Protein AF-A0A354SGM3-F1 (afdb_monomer)

Sequence (118 aa):
MIHPDYEILDEEDDENLLNFKRIVPVYSETEGLHQKYIRKVMHAALENYSRYIASPIPAEICRKRNLINIREALVNVHFPEGDAPVETFIDARSEAHRRLIYDEFFFFQLGMAVKKSG

Structure (mmCIF, N/CA/C/O backbone):
data_AF-A0A354SGM3-F1
#
_entry.id   AF-A0A354SGM3-F1
#
loop_
_atom_site.group_PDB
_atom_site.id
_atom_site.type_symbol
_atom_site.label_atom_id
_atom_site.label_alt_id
_atom_site.label_comp_id
_atom_site.label_asym_id
_atom_site.label_entity_id
_atom_site.label_seq_id
_atom_site.pdbx_PDB_ins_code
_atom_site.Cartn_x
_atom_site.Cartn_y
_atom_site.Cartn_z
_atom_site.occupancy
_atom_site.B_iso_or_equiv
_atom_site.auth_seq_id
_atom_site.auth_comp_id
_atom_site.auth_asym_id
_atom_site.auth_atom_id
_atom_site.pdbx_PDB_model_num
ATOM 1 N N . MET A 1 1 ? 31.893 2.545 -9.145 1.00 43.94 1 MET A N 1
ATOM 2 C CA . MET A 1 1 ? 31.290 3.098 -10.373 1.00 43.94 1 MET A CA 1
ATOM 3 C C . MET A 1 1 ? 30.151 2.157 -10.720 1.00 43.94 1 MET A C 1
ATOM 5 O O . MET A 1 1 ? 30.418 1.014 -11.063 1.00 43.94 1 MET A O 1
ATOM 9 N N . ILE A 1 2 ? 28.925 2.562 -10.387 1.00 50.28 2 ILE A N 1
ATOM 10 C CA . ILE A 1 2 ? 27.738 1.698 -10.381 1.00 50.28 2 ILE A CA 1
ATOM 11 C C . ILE A 1 2 ? 27.319 1.498 -11.838 1.00 50.28 2 ILE A C 1
ATOM 13 O O . ILE A 1 2 ? 27.136 2.475 -12.561 1.00 50.28 2 ILE A O 1
ATOM 17 N N . HIS A 1 3 ? 27.264 0.243 -12.276 1.00 64.38 3 HIS A N 1
ATOM 18 C CA . HIS A 1 3 ? 26.785 -0.116 -13.605 1.00 64.38 3 HIS A CA 1
ATOM 19 C C . HIS A 1 3 ? 25.307 0.300 -13.720 1.00 64.38 3 HIS A C 1
ATOM 21 O O . HIS A 1 3 ? 24.544 -0.015 -12.808 1.00 64.38 3 HIS A O 1
ATOM 27 N N . PRO A 1 4 ? 24.887 1.014 -14.779 1.00 78.81 4 PRO A N 1
ATOM 28 C CA . PRO A 1 4 ? 23.484 1.366 -14.960 1.00 78.81 4 PRO A CA 1
ATOM 29 C C . PRO A 1 4 ? 22.645 0.104 -15.174 1.00 78.81 4 PRO A C 1
ATOM 31 O O . PRO A 1 4 ? 23.050 -0.800 -15.909 1.00 78.81 4 PRO A O 1
ATOM 34 N N . ASP A 1 5 ? 21.470 0.046 -14.560 1.00 72.75 5 ASP A N 1
ATOM 35 C CA . ASP A 1 5 ? 20.485 -0.969 -14.913 1.00 72.75 5 ASP A CA 1
ATOM 36 C C . ASP A 1 5 ? 19.907 -0.640 -16.291 1.00 72.75 5 ASP A C 1
ATOM 38 O O . ASP A 1 5 ? 19.549 0.505 -16.572 1.00 72.75 5 ASP A O 1
ATOM 42 N N . TYR A 1 6 ? 19.823 -1.649 -17.155 1.00 75.44 6 TYR A N 1
ATOM 43 C CA . TYR A 1 6 ? 19.191 -1.536 -18.465 1.00 75.44 6 TYR A CA 1
ATOM 44 C C . TYR A 1 6 ? 18.095 -2.592 -18.622 1.00 75.44 6 TYR A C 1
ATOM 46 O O . TYR A 1 6 ? 18.057 -3.622 -17.932 1.00 75.44 6 TYR A O 1
ATOM 54 N N . GLU A 1 7 ? 17.173 -2.314 -19.530 1.00 70.19 7 GLU A N 1
ATOM 55 C CA . GLU A 1 7 ? 16.091 -3.207 -19.914 1.00 70.19 7 GLU A CA 1
ATOM 56 C C . GLU A 1 7 ? 15.992 -3.194 -21.435 1.00 70.19 7 GLU A C 1
ATOM 58 O O . GLU A 1 7 ? 16.054 -2.132 -22.056 1.00 70.19 7 GLU A O 1
ATOM 63 N N . ILE A 1 8 ? 15.953 -4.388 -22.021 1.00 75.75 8 ILE A N 1
ATOM 64 C CA . ILE A 1 8 ? 15.731 -4.571 -23.452 1.00 75.75 8 ILE A CA 1
ATOM 65 C C . ILE A 1 8 ? 14.216 -4.585 -23.619 1.00 75.75 8 ILE A C 1
ATOM 67 O O . ILE A 1 8 ? 13.539 -5.305 -22.891 1.00 75.75 8 ILE A O 1
ATOM 71 N N . LEU A 1 9 ? 13.705 -3.729 -24.498 1.00 70.31 9 LEU A N 1
ATOM 72 C CA . LEU A 1 9 ? 12.280 -3.638 -24.787 1.00 70.31 9 LEU A CA 1
ATOM 73 C C . LEU A 1 9 ? 11.997 -4.527 -25.999 1.00 70.31 9 LEU A C 1
ATOM 75 O O . LEU A 1 9 ? 12.392 -4.172 -27.111 1.00 70.31 9 LEU A O 1
ATOM 79 N N . ASP A 1 10 ? 11.345 -5.662 -25.772 1.00 67.12 10 ASP A N 1
ATOM 80 C CA . ASP A 1 10 ? 10.813 -6.510 -26.838 1.00 67.12 10 ASP A CA 1
ATOM 81 C C . ASP A 1 10 ? 9.358 -6.088 -27.139 1.00 67.12 10 ASP A C 1
ATOM 83 O O . ASP A 1 10 ? 8.666 -5.565 -26.267 1.00 67.12 10 ASP A O 1
ATOM 87 N N . GLU A 1 11 ? 8.864 -6.290 -28.367 1.00 59.88 11 GLU A N 1
ATOM 88 C CA . GLU A 1 11 ? 7.510 -5.845 -28.777 1.00 59.88 11 GLU A CA 1
ATOM 89 C C . GLU A 1 11 ? 6.372 -6.488 -27.948 1.00 59.88 11 GLU A C 1
ATOM 91 O O . GLU A 1 11 ? 5.276 -5.937 -27.879 1.00 59.88 11 GLU A O 1
ATOM 96 N N . GLU A 1 12 ? 6.631 -7.619 -27.279 1.00 59.19 12 GLU A N 1
ATOM 97 C CA . GLU A 1 12 ? 5.706 -8.273 -26.334 1.00 59.19 12 GLU A CA 1
ATOM 98 C C . GLU A 1 12 ? 5.784 -7.700 -24.899 1.00 59.19 12 GLU A C 1
ATOM 100 O O . GLU A 1 12 ? 4.855 -7.883 -24.111 1.00 59.19 12 GLU A O 1
ATOM 105 N N . ASP A 1 13 ? 6.859 -6.982 -24.551 1.00 53.56 13 ASP A N 1
ATOM 106 C CA . ASP A 1 13 ? 7.111 -6.432 -23.207 1.00 53.56 13 ASP A CA 1
ATOM 107 C C . ASP A 1 13 ? 6.555 -5.009 -23.012 1.00 53.56 13 ASP A C 1
ATOM 109 O O . ASP A 1 13 ? 6.567 -4.486 -21.892 1.00 53.56 13 ASP A O 1
ATOM 113 N N . ASP A 1 14 ? 6.008 -4.391 -24.064 1.00 50.88 14 ASP A N 1
ATOM 114 C CA . ASP A 1 14 ? 5.437 -3.034 -24.019 1.00 50.88 14 ASP A CA 1
ATOM 115 C C . ASP A 1 14 ? 4.252 -2.928 -23.026 1.00 50.88 14 ASP A C 1
ATOM 117 O O . ASP A 1 14 ? 3.949 -1.854 -22.498 1.00 50.88 14 ASP A O 1
ATOM 121 N N . GLU A 1 15 ? 3.618 -4.060 -22.690 1.00 51.78 15 GLU A N 1
ATOM 122 C CA . GLU A 1 15 ? 2.546 -4.143 -21.690 1.00 51.78 15 GLU A CA 1
ATOM 123 C C . GLU A 1 15 ? 3.051 -4.289 -20.235 1.00 51.78 15 GLU A C 1
ATOM 125 O O . GLU A 1 15 ? 2.322 -3.956 -19.298 1.00 51.78 15 GLU A O 1
ATOM 130 N N . ASN A 1 16 ? 4.299 -4.722 -19.999 1.00 61.38 16 ASN A N 1
ATOM 131 C CA . ASN A 1 16 ? 4.833 -5.028 -18.660 1.00 61.38 16 ASN A CA 1
ATOM 132 C C . ASN A 1 16 ? 5.932 -4.050 -18.203 1.00 61.38 16 ASN A C 1
ATOM 134 O O . ASN A 1 16 ? 7.038 -4.435 -17.821 1.00 61.38 16 ASN A O 1
ATOM 138 N N . LEU A 1 17 ? 5.586 -2.762 -18.123 1.00 71.94 17 LEU A N 1
ATOM 139 C CA . LEU A 1 17 ? 6.460 -1.665 -17.666 1.00 71.94 17 LEU A CA 1
ATOM 140 C C . LEU A 1 17 ? 6.764 -1.686 -16.147 1.00 71.94 17 LEU A C 1
ATOM 142 O O . LEU A 1 17 ? 6.779 -0.653 -15.484 1.00 71.94 17 LEU A O 1
ATOM 146 N N . LEU A 1 18 ? 6.982 -2.852 -15.534 1.00 79.50 18 LEU A N 1
ATOM 147 C CA . LEU A 1 18 ? 7.184 -2.992 -14.081 1.00 79.50 18 LEU A CA 1
ATOM 148 C C . LEU A 1 18 ? 8.498 -2.387 -13.578 1.00 79.50 18 LEU A C 1
ATOM 150 O O . LEU A 1 18 ? 8.621 -2.085 -12.389 1.00 79.50 18 LEU A O 1
ATOM 154 N N . ASN A 1 19 ? 9.481 -2.230 -14.461 1.00 78.44 19 ASN A N 1
ATOM 155 C CA . ASN A 1 19 ? 10.832 -1.805 -14.103 1.00 78.44 19 ASN A CA 1
ATOM 156 C C . ASN A 1 19 ? 11.219 -0.437 -14.685 1.00 78.44 19 ASN A C 1
ATOM 158 O O . ASN A 1 19 ? 12.284 0.071 -14.333 1.00 78.44 19 ASN A O 1
ATOM 162 N N . PHE A 1 20 ? 10.382 0.172 -15.531 1.00 76.69 20 PHE A N 1
ATOM 163 C CA . PHE A 1 20 ? 10.718 1.408 -16.236 1.00 76.69 20 PHE A CA 1
ATOM 164 C C . PHE A 1 20 ? 9.486 2.291 -16.497 1.00 76.69 20 PHE A C 1
ATOM 166 O O . PHE A 1 20 ? 8.352 1.827 -16.453 1.00 76.69 20 PHE A O 1
ATOM 173 N N . LYS A 1 21 ? 9.708 3.590 -16.762 1.00 79.31 21 LYS A N 1
ATOM 174 C CA . LYS A 1 21 ? 8.671 4.589 -17.112 1.00 79.31 21 LYS A CA 1
ATOM 175 C C . LYS A 1 21 ? 7.578 4.81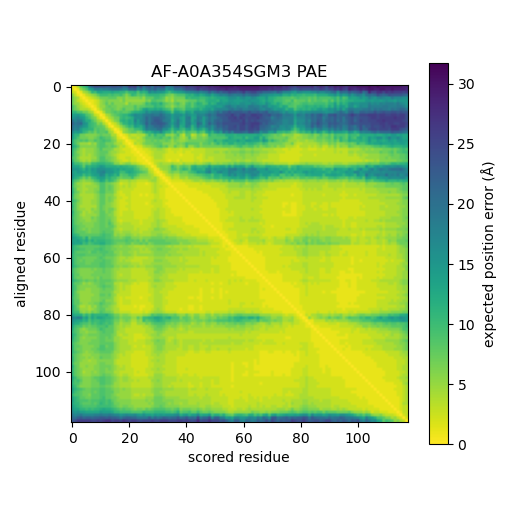1 -16.046 1.00 79.31 21 LYS A C 1
ATOM 177 O O . LYS A 1 21 ? 6.495 5.299 -16.359 1.00 79.31 21 LYS A O 1
ATOM 182 N N . ARG A 1 22 ? 7.856 4.488 -14.781 1.00 85.12 22 ARG A N 1
ATOM 183 C CA . ARG A 1 22 ? 6.944 4.703 -13.646 1.00 85.12 22 ARG A CA 1
ATOM 184 C C . ARG A 1 22 ? 7.699 4.856 -12.330 1.00 85.12 22 ARG A C 1
ATOM 186 O O . ARG A 1 22 ? 8.919 4.719 -12.301 1.00 85.12 22 ARG A O 1
ATOM 193 N N . ILE A 1 23 ? 6.977 5.103 -11.238 1.00 87.31 23 ILE A N 1
ATOM 194 C CA . ILE A 1 23 ? 7.534 4.970 -9.887 1.00 87.31 23 ILE A CA 1
ATOM 195 C C . ILE A 1 23 ? 7.831 3.488 -9.647 1.00 87.31 23 ILE A C 1
ATOM 197 O O . ILE A 1 23 ? 6.918 2.663 -9.624 1.00 87.31 23 ILE A O 1
ATOM 201 N N . VAL A 1 24 ? 9.114 3.157 -9.507 1.00 88.50 24 VAL A N 1
ATOM 202 C CA . VAL A 1 24 ? 9.582 1.773 -9.399 1.00 88.50 24 VAL A CA 1
ATOM 203 C C . VAL A 1 24 ? 9.798 1.395 -7.929 1.00 88.50 24 VAL A C 1
ATOM 205 O O . VAL A 1 24 ? 10.549 2.081 -7.232 1.00 88.50 24 VAL A O 1
ATOM 208 N N . PRO A 1 25 ? 9.212 0.286 -7.449 1.00 88.25 25 PRO A N 1
ATOM 209 C CA . PRO A 1 25 ? 9.419 -0.186 -6.084 1.00 88.25 25 PRO A CA 1
ATOM 210 C C . PRO A 1 25 ? 10.844 -0.634 -5.832 1.00 88.25 25 PRO A C 1
ATOM 212 O O . PRO A 1 25 ? 11.461 -1.314 -6.664 1.00 88.25 25 PRO A O 1
ATOM 215 N N . VAL A 1 26 ? 11.305 -0.327 -4.627 1.00 89.06 26 VAL A N 1
ATOM 216 C CA . VAL A 1 26 ? 12.567 -0.814 -4.084 1.00 89.06 26 VAL A CA 1
ATOM 217 C C . VAL A 1 26 ? 12.248 -1.747 -2.924 1.00 89.06 26 VAL A C 1
ATOM 219 O O . VAL A 1 26 ? 11.656 -1.332 -1.930 1.00 89.06 26 VAL A O 1
ATOM 222 N N . TYR A 1 27 ? 12.628 -3.013 -3.067 1.00 88.88 27 TYR A N 1
ATOM 223 C CA . TYR A 1 27 ? 12.479 -4.031 -2.028 1.00 88.88 27 TYR A CA 1
ATOM 224 C C . TYR A 1 27 ? 13.819 -4.310 -1.350 1.00 88.88 27 TYR A C 1
ATOM 226 O O . TYR A 1 27 ? 14.872 -4.161 -1.967 1.00 88.88 27 TYR A O 1
ATOM 234 N N . SER A 1 28 ? 13.795 -4.754 -0.094 1.00 86.50 28 SER A N 1
ATOM 235 C CA . SER A 1 28 ? 15.003 -5.262 0.559 1.00 86.50 28 SER A CA 1
ATOM 236 C C . SER A 1 28 ? 15.501 -6.505 -0.175 1.00 86.50 28 SER A C 1
ATOM 238 O O . SER A 1 28 ? 14.763 -7.479 -0.318 1.00 86.50 28 SER A O 1
ATOM 240 N N . GLU A 1 29 ? 16.748 -6.474 -0.634 1.00 79.81 29 GLU A N 1
ATOM 241 C CA . GLU A 1 29 ? 17.367 -7.617 -1.299 1.00 79.81 29 GLU A CA 1
ATOM 242 C C . GLU A 1 29 ? 17.905 -8.600 -0.264 1.00 79.81 29 GLU A C 1
ATOM 244 O O . GLU A 1 29 ? 18.621 -8.230 0.667 1.00 79.81 29 GLU A O 1
ATOM 249 N N . THR A 1 30 ? 17.577 -9.872 -0.447 1.00 77.19 30 THR A N 1
ATOM 250 C CA . THR A 1 30 ? 18.289 -10.987 0.181 1.00 77.19 30 THR A CA 1
ATOM 251 C C . THR A 1 30 ? 19.200 -11.618 -0.863 1.00 77.19 30 THR A C 1
ATOM 253 O O . THR A 1 30 ? 18.881 -11.583 -2.053 1.00 77.19 30 THR A O 1
ATOM 256 N N . GLU A 1 31 ? 20.319 -12.208 -0.442 1.00 79.94 31 GLU A N 1
ATOM 257 C CA . GLU A 1 31 ? 21.269 -12.852 -1.356 1.00 79.94 31 GLU A CA 1
ATOM 258 C C . GLU A 1 31 ? 20.552 -13.798 -2.339 1.00 79.94 31 GLU A C 1
ATOM 260 O O . GLU A 1 31 ? 19.757 -14.649 -1.939 1.00 79.94 31 GLU A O 1
ATOM 265 N N . GLY A 1 32 ? 20.788 -13.602 -3.640 1.00 76.38 32 GLY A N 1
ATOM 266 C CA . GLY A 1 32 ? 20.158 -14.380 -4.713 1.00 76.38 32 GLY A CA 1
ATOM 267 C C . GLY A 1 32 ? 18.781 -13.890 -5.190 1.00 76.38 32 GLY A C 1
ATOM 268 O O . GLY A 1 32 ? 18.244 -14.474 -6.130 1.00 76.38 32 GLY A O 1
ATOM 269 N N . LEU A 1 33 ? 18.208 -12.823 -4.614 1.00 81.50 33 LEU A N 1
ATOM 270 C CA 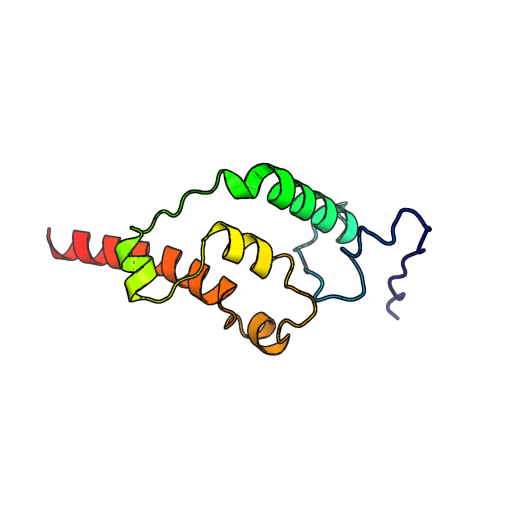. LEU A 1 33 ? 16.932 -12.238 -5.051 1.00 81.50 33 LEU A CA 1
ATOM 271 C C . LEU A 1 33 ? 17.103 -10.802 -5.568 1.00 81.50 33 LEU A C 1
ATOM 273 O O . LEU A 1 33 ? 17.141 -9.842 -4.805 1.00 81.50 33 LEU A O 1
ATOM 277 N N . HIS A 1 34 ? 17.150 -10.660 -6.893 1.00 85.75 34 HIS A N 1
ATOM 278 C CA . HIS A 1 34 ? 17.264 -9.365 -7.573 1.00 85.75 34 HIS A CA 1
ATOM 279 C C . HIS A 1 34 ? 15.931 -8.591 -7.604 1.00 85.75 34 HIS A C 1
ATOM 281 O O . HIS A 1 34 ? 14.863 -9.199 -7.731 1.00 85.75 34 HIS A O 1
ATOM 287 N N . GLN A 1 35 ? 15.983 -7.248 -7.614 1.00 87.69 35 GLN A N 1
ATOM 288 C CA . GLN A 1 35 ? 14.796 -6.368 -7.676 1.00 87.69 35 GLN A CA 1
ATOM 289 C C . GLN A 1 35 ? 13.776 -6.776 -8.745 1.00 87.69 35 GLN A C 1
ATOM 291 O O . GLN A 1 35 ? 12.586 -6.869 -8.450 1.00 87.69 35 GLN A O 1
ATOM 296 N N . LYS A 1 36 ? 14.232 -7.032 -9.983 1.00 86.56 36 LYS A N 1
ATOM 297 C CA . LYS A 1 36 ? 13.355 -7.389 -11.116 1.00 86.56 36 LYS A CA 1
ATOM 298 C C . LYS A 1 36 ? 12.497 -8.616 -10.798 1.00 86.56 36 LYS A C 1
ATOM 300 O O . LYS A 1 36 ? 11.305 -8.640 -11.096 1.00 86.56 36 LYS A O 1
ATOM 305 N N . TYR A 1 37 ? 13.092 -9.615 -10.145 1.00 86.81 37 TYR A N 1
ATOM 306 C CA . TYR A 1 37 ? 12.383 -10.827 -9.756 1.00 86.81 37 TYR A CA 1
ATOM 307 C C . TYR A 1 37 ? 11.357 -10.546 -8.653 1.00 86.81 37 TYR A C 1
ATOM 309 O O . TYR A 1 37 ? 10.196 -10.925 -8.796 1.00 86.81 37 TYR A O 1
ATOM 317 N N . ILE A 1 38 ? 11.741 -9.817 -7.597 1.00 90.94 38 ILE A N 1
ATOM 318 C CA . ILE A 1 38 ? 10.817 -9.475 -6.503 1.00 90.94 38 ILE A CA 1
ATOM 319 C C . ILE A 1 38 ? 9.642 -8.638 -7.025 1.00 90.94 38 ILE A C 1
ATOM 321 O O . ILE A 1 38 ? 8.495 -8.925 -6.692 1.00 90.94 38 ILE A O 1
ATOM 325 N N . ARG A 1 39 ? 9.885 -7.655 -7.901 1.00 91.62 39 ARG A N 1
ATOM 326 C CA . ARG A 1 39 ? 8.817 -6.861 -8.531 1.00 91.62 39 ARG A CA 1
ATOM 327 C C . ARG A 1 39 ? 7.853 -7.732 -9.328 1.00 91.62 39 ARG A C 1
ATOM 329 O O . ARG A 1 39 ? 6.649 -7.567 -9.168 1.00 91.62 39 ARG A O 1
ATOM 336 N N . LYS A 1 40 ? 8.356 -8.683 -10.123 1.00 90.19 40 LYS A N 1
ATOM 337 C CA . LYS A 1 40 ? 7.512 -9.622 -10.879 1.00 90.19 40 LYS A CA 1
ATOM 338 C C . LYS A 1 40 ? 6.646 -10.477 -9.951 1.00 90.19 40 LYS A C 1
ATOM 340 O O . LYS A 1 40 ? 5.450 -10.617 -10.190 1.00 90.19 40 LYS A O 1
ATOM 345 N N . VAL A 1 41 ? 7.230 -11.003 -8.872 1.00 92.19 41 VAL A N 1
ATOM 346 C CA . VAL A 1 41 ? 6.501 -11.784 -7.858 1.00 92.19 41 VAL A CA 1
ATOM 347 C C . VAL A 1 41 ? 5.422 -10.935 -7.186 1.00 92.19 41 VAL A C 1
ATOM 349 O O . VAL A 1 41 ? 4.274 -11.365 -7.096 1.00 92.19 41 VAL A O 1
ATOM 352 N N . MET A 1 42 ? 5.763 -9.722 -6.752 1.00 94.19 42 MET A N 1
ATOM 353 C CA . MET A 1 42 ? 4.827 -8.816 -6.085 1.00 94.19 42 MET A CA 1
ATOM 354 C C . MET A 1 42 ? 3.701 -8.365 -7.013 1.00 94.19 42 MET A C 1
ATOM 356 O O . MET A 1 42 ? 2.546 -8.342 -6.594 1.00 94.19 42 MET A O 1
ATOM 360 N N . HIS A 1 43 ? 4.009 -8.069 -8.276 1.00 93.56 43 HIS A N 1
ATOM 361 C CA . HIS A 1 43 ? 3.000 -7.749 -9.278 1.00 93.56 43 HIS A CA 1
ATOM 362 C C . HIS A 1 43 ? 2.021 -8.910 -9.459 1.00 93.56 43 HIS A C 1
ATOM 364 O O . HIS A 1 43 ? 0.821 -8.731 -9.268 1.00 93.56 43 HIS A O 1
ATOM 370 N N . ALA A 1 44 ? 2.531 -10.120 -9.713 1.00 94.25 44 ALA A N 1
ATOM 371 C CA . ALA A 1 44 ? 1.698 -11.307 -9.877 1.00 94.25 44 ALA A CA 1
ATOM 372 C C . ALA A 1 44 ? 0.861 -11.610 -8.622 1.00 94.25 44 ALA A C 1
ATOM 374 O O . ALA A 1 44 ? -0.298 -12.016 -8.730 1.00 94.25 44 ALA A O 1
ATOM 375 N N . ALA A 1 45 ? 1.412 -11.398 -7.423 1.00 95.81 45 ALA A N 1
ATOM 376 C CA . ALA A 1 45 ? 0.680 -11.573 -6.174 1.00 95.81 45 ALA A CA 1
ATOM 377 C C . ALA A 1 45 ? -0.488 -10.580 -6.057 1.00 95.81 45 ALA A C 1
ATOM 379 O O . ALA A 1 45 ? -1.618 -10.977 -5.760 1.00 95.81 45 ALA A O 1
ATOM 380 N N . LEU A 1 46 ? -0.245 -9.297 -6.330 1.00 95.19 46 LEU A N 1
ATOM 381 C CA . LEU A 1 46 ? -1.279 -8.265 -6.273 1.00 95.19 46 LEU A CA 1
ATOM 382 C C . LEU A 1 46 ? -2.335 -8.461 -7.361 1.00 95.19 46 LEU A C 1
ATOM 384 O O . LEU A 1 46 ? -3.529 -8.393 -7.072 1.00 95.19 46 LEU A O 1
ATOM 388 N N . GLU A 1 47 ? -1.930 -8.768 -8.585 1.00 94.00 47 GLU A N 1
ATOM 389 C CA . GLU A 1 47 ? -2.837 -9.016 -9.702 1.00 94.00 47 GLU A CA 1
ATOM 390 C C . GLU A 1 47 ? -3.800 -10.175 -9.401 1.00 94.00 47 GLU A C 1
ATOM 392 O O . GLU A 1 47 ? -5.021 -10.035 -9.511 1.00 94.00 47 GLU A O 1
ATOM 397 N N . ASN A 1 48 ? -3.265 -11.304 -8.930 1.00 95.69 48 ASN A N 1
ATOM 398 C CA . ASN A 1 48 ? -4.053 -12.520 -8.749 1.00 95.69 48 ASN A CA 1
ATOM 399 C C . ASN A 1 48 ? -4.848 -12.552 -7.438 1.00 95.69 48 ASN A C 1
ATOM 401 O O . ASN A 1 48 ? -5.942 -13.135 -7.403 1.00 95.69 48 ASN A O 1
ATOM 405 N N . TYR A 1 49 ? -4.326 -11.928 -6.373 1.00 96.19 49 TYR A N 1
ATOM 406 C CA . TYR A 1 49 ? -4.839 -12.128 -5.015 1.00 96.19 49 TYR A CA 1
ATOM 407 C C . TYR A 1 49 ? -5.337 -10.867 -4.300 1.00 96.19 49 TYR A C 1
ATOM 409 O O . TYR A 1 49 ? -6.063 -11.001 -3.315 1.00 96.19 49 TYR A O 1
ATOM 417 N N . SER A 1 50 ? -5.061 -9.652 -4.790 1.00 94.50 50 SER A N 1
ATOM 418 C CA . SER A 1 50 ? -5.488 -8.416 -4.098 1.00 94.50 50 SER A CA 1
ATOM 419 C C . SER A 1 50 ? -7.008 -8.312 -3.904 1.00 94.50 50 SER A C 1
ATOM 421 O O . SER A 1 50 ? -7.475 -7.711 -2.940 1.00 94.50 50 SER A O 1
ATOM 423 N N . ARG A 1 51 ? -7.802 -8.944 -4.779 1.00 93.69 51 ARG A N 1
ATOM 424 C CA . ARG A 1 51 ? -9.273 -9.009 -4.676 1.00 93.69 51 ARG A CA 1
ATOM 425 C C . ARG A 1 51 ? -9.793 -9.767 -3.453 1.00 93.69 51 ARG A C 1
ATOM 427 O O . ARG A 1 51 ? -10.945 -9.569 -3.085 1.00 93.69 51 ARG A O 1
ATOM 434 N N . TYR A 1 52 ? -8.982 -10.634 -2.849 1.00 95.00 52 TYR A N 1
ATOM 435 C CA . TYR A 1 52 ? -9.372 -11.401 -1.662 1.00 95.00 52 TYR A CA 1
ATOM 436 C C . TYR A 1 52 ? -9.121 -10.641 -0.358 1.00 95.00 52 TYR A C 1
ATOM 438 O O . TYR A 1 52 ? -9.479 -11.120 0.716 1.00 95.00 52 TYR A O 1
ATOM 446 N N . ILE A 1 53 ? -8.513 -9.457 -0.434 1.00 92.81 53 ILE A N 1
ATOM 447 C CA . ILE A 1 53 ? -8.227 -8.641 0.736 1.00 92.81 53 ILE A CA 1
ATOM 448 C C . ILE A 1 53 ? -9.509 -7.939 1.170 1.00 92.81 53 ILE A C 1
ATOM 450 O O . ILE A 1 53 ? -10.038 -7.069 0.476 1.00 92.81 53 ILE A O 1
ATOM 454 N N . ALA A 1 54 ? -9.996 -8.316 2.347 1.00 90.88 54 ALA A N 1
ATOM 455 C CA . ALA A 1 54 ? -11.111 -7.652 2.995 1.00 90.88 54 ALA A CA 1
ATOM 456 C C . ALA A 1 54 ? -10.607 -6.504 3.875 1.00 90.88 54 ALA A C 1
ATOM 458 O O . ALA A 1 54 ? -9.603 -6.626 4.576 1.00 90.88 54 ALA A O 1
ATOM 459 N N . SER A 1 55 ? -11.332 -5.385 3.858 1.00 90.62 55 SER A N 1
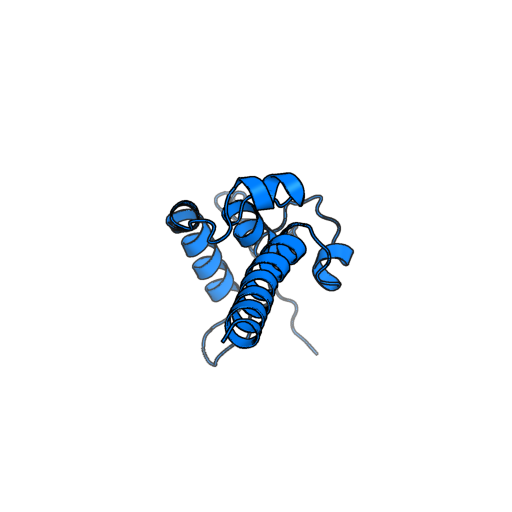ATOM 460 C CA . SER A 1 55 ? -11.065 -4.285 4.779 1.00 90.62 55 SER A CA 1
ATOM 461 C C . SER A 1 55 ? -11.373 -4.737 6.211 1.00 90.62 55 SER A C 1
ATOM 463 O O . SER A 1 55 ? -12.499 -5.169 6.469 1.00 90.62 55 SER A O 1
ATOM 465 N N . PRO A 1 56 ? -10.426 -4.611 7.156 1.00 87.69 56 PRO A N 1
ATOM 466 C CA . PRO A 1 56 ? -10.702 -4.891 8.561 1.00 87.69 56 PRO A CA 1
ATOM 467 C C . PRO A 1 56 ? -11.538 -3.786 9.228 1.00 87.69 56 PRO A C 1
ATOM 469 O O . PRO A 1 56 ? -12.034 -3.959 10.340 1.00 87.69 56 PRO A O 1
ATOM 472 N N . ILE A 1 57 ? -11.675 -2.634 8.564 1.00 94.25 57 ILE A N 1
ATOM 473 C CA . ILE A 1 57 ? -12.353 -1.453 9.088 1.00 94.25 57 ILE A CA 1
ATOM 474 C C . ILE A 1 57 ? -13.787 -1.406 8.548 1.00 94.25 57 ILE A C 1
ATOM 476 O O . ILE A 1 57 ? -13.988 -1.514 7.336 1.00 94.25 57 ILE A O 1
ATOM 480 N N . PRO A 1 58 ? -14.801 -1.184 9.404 1.00 94.25 58 PRO A N 1
ATOM 481 C CA . PRO A 1 58 ? -16.177 -1.016 8.954 1.00 94.25 58 PRO A CA 1
ATOM 482 C C . P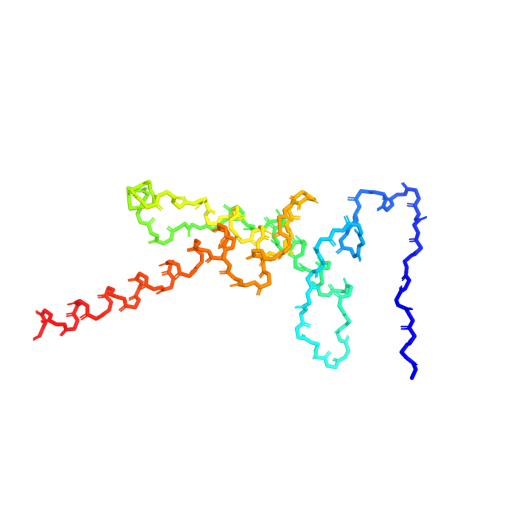RO A 1 58 ? -16.321 0.061 7.871 1.00 94.25 58 PRO A C 1
ATOM 484 O O . PRO A 1 58 ? -15.825 1.182 8.015 1.00 94.25 58 PRO A O 1
ATOM 487 N N . ALA A 1 59 ? -17.080 -0.247 6.816 1.00 93.69 59 ALA A N 1
ATOM 488 C CA . ALA A 1 59 ? -17.234 0.626 5.649 1.00 93.69 59 ALA A CA 1
ATOM 489 C C . ALA A 1 59 ? -17.754 2.036 5.991 1.00 93.69 59 ALA A C 1
ATOM 491 O O . ALA A 1 59 ? -17.421 3.006 5.314 1.00 93.69 59 ALA A O 1
ATOM 492 N N . GLU A 1 60 ? -18.556 2.172 7.048 1.00 96.44 60 GLU A N 1
ATOM 493 C CA . GLU A 1 60 ? -19.034 3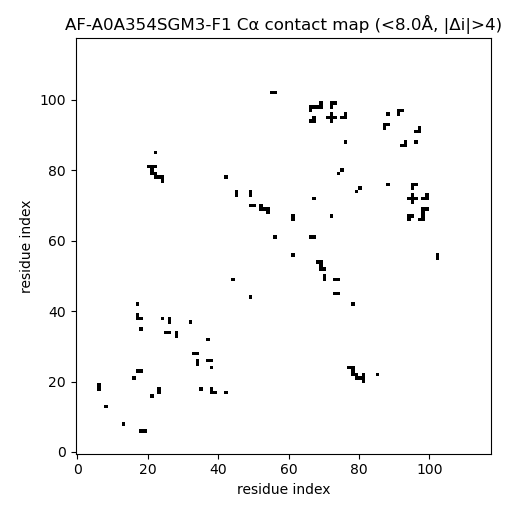.471 7.530 1.00 96.44 60 GLU A CA 1
ATOM 494 C C . GLU A 1 60 ? -17.896 4.370 8.032 1.00 96.44 60 GLU A C 1
ATOM 496 O O . GLU A 1 60 ? -17.864 5.561 7.718 1.00 96.44 60 GLU A O 1
ATOM 501 N N . ILE A 1 61 ? -16.923 3.798 8.747 1.00 96.06 61 ILE A N 1
ATOM 502 C CA . ILE A 1 61 ? -15.742 4.525 9.224 1.00 96.06 61 ILE A CA 1
ATOM 503 C C . ILE A 1 61 ? -14.886 4.948 8.031 1.00 96.06 61 ILE A C 1
ATOM 505 O O . ILE A 1 61 ? -14.464 6.104 7.970 1.00 96.06 61 ILE A O 1
ATOM 509 N N . CYS A 1 62 ? -14.694 4.053 7.056 1.00 96.44 62 CYS A N 1
ATOM 510 C CA . CYS A 1 62 ? -13.967 4.362 5.825 1.00 96.44 62 CYS A CA 1
ATOM 511 C C . CYS A 1 62 ? -14.595 5.551 5.089 1.00 96.44 62 CYS A C 1
ATOM 513 O O . CYS A 1 62 ? -13.886 6.508 4.783 1.00 96.44 62 CYS A O 1
ATOM 515 N N . ARG A 1 63 ? -15.924 5.552 4.901 1.00 96.25 63 ARG A N 1
ATOM 516 C CA . ARG A 1 63 ? -16.652 6.678 4.290 1.00 96.25 63 ARG A CA 1
ATOM 517 C C . ARG A 1 63 ? -16.480 7.970 5.083 1.00 96.25 63 ARG A C 1
ATOM 519 O O . ARG A 1 63 ? -16.119 8.990 4.514 1.00 96.25 63 ARG A O 1
ATOM 526 N N . LYS A 1 64 ? -16.664 7.932 6.406 1.00 97.19 64 LYS A N 1
ATOM 527 C CA . LYS A 1 64 ? -16.519 9.112 7.277 1.00 97.19 64 LYS A CA 1
ATOM 528 C C . LYS A 1 64 ? -15.111 9.719 7.240 1.00 97.19 64 LYS A C 1
ATOM 530 O O . LYS A 1 64 ? -14.945 10.909 7.493 1.00 97.19 64 LYS A O 1
ATOM 535 N N . ARG A 1 65 ? -14.090 8.901 6.979 1.00 95.88 65 ARG A N 1
ATOM 536 C CA . ARG A 1 65 ? -12.675 9.302 6.939 1.00 95.88 65 ARG A CA 1
ATOM 537 C C . ARG A 1 65 ? -12.140 9.484 5.513 1.00 95.88 65 ARG A C 1
ATOM 539 O O . ARG A 1 65 ? -10.945 9.748 5.357 1.00 95.88 65 ARG A O 1
ATOM 546 N N . ASN A 1 66 ? -13.010 9.376 4.504 1.00 96.75 66 ASN A N 1
ATOM 547 C CA . ASN A 1 66 ? -12.686 9.432 3.077 1.00 96.75 66 ASN A CA 1
ATOM 548 C C . ASN A 1 66 ? -11.573 8.453 2.671 1.00 96.75 66 ASN A C 1
ATOM 550 O O . ASN A 1 66 ? -10.699 8.821 1.902 1.00 96.75 66 ASN A O 1
ATOM 554 N N . LEU A 1 67 ? -11.528 7.249 3.244 1.00 97.06 67 LEU A N 1
ATOM 555 C CA . LEU A 1 67 ? -10.462 6.280 2.970 1.00 97.06 67 LEU A CA 1
ATOM 556 C C . LEU A 1 67 ? -10.761 5.490 1.693 1.00 97.06 67 LEU A C 1
ATOM 558 O O . LEU A 1 67 ? -11.869 4.969 1.548 1.00 97.06 67 LEU A O 1
ATOM 562 N N . ILE A 1 68 ? -9.760 5.364 0.819 1.00 96.25 68 ILE A N 1
ATOM 563 C CA . ILE A 1 68 ? -9.836 4.540 -0.396 1.00 96.25 68 ILE A CA 1
ATOM 564 C C . ILE A 1 68 ? -9.981 3.048 -0.069 1.00 96.25 68 ILE A C 1
ATOM 566 O O . ILE A 1 68 ? -9.794 2.622 1.078 1.00 96.25 68 ILE A O 1
ATOM 570 N N . ASN A 1 69 ? -10.312 2.234 -1.074 1.00 95.12 69 ASN A N 1
ATOM 571 C CA . ASN A 1 69 ? -10.407 0.792 -0.883 1.00 95.12 69 ASN A CA 1
ATOM 572 C C . ASN A 1 69 ? -9.037 0.215 -0.468 1.00 95.12 69 ASN A C 1
ATOM 574 O O . ASN A 1 69 ? -7.997 0.632 -0.971 1.00 95.12 69 ASN A O 1
ATOM 578 N N . ILE A 1 70 ? -9.015 -0.770 0.436 1.00 95.75 70 ILE A N 1
ATOM 579 C CA . ILE A 1 70 ? -7.758 -1.396 0.878 1.00 95.75 70 ILE A CA 1
ATOM 580 C C . ILE A 1 70 ? -6.997 -2.064 -0.275 1.00 95.75 70 ILE A C 1
ATOM 582 O O . ILE A 1 70 ? -5.772 -2.008 -0.314 1.00 95.75 70 ILE A O 1
ATOM 586 N N . ARG A 1 71 ? -7.718 -2.640 -1.243 1.00 95.38 71 ARG A N 1
ATOM 587 C CA . ARG A 1 71 ? -7.138 -3.213 -2.457 1.00 95.38 71 ARG A CA 1
ATOM 588 C C . ARG A 1 71 ? -6.431 -2.141 -3.277 1.00 95.38 71 ARG A C 1
ATOM 590 O O . ARG A 1 71 ? -5.288 -2.341 -3.668 1.00 95.38 71 ARG A O 1
ATOM 597 N N . GLU A 1 72 ? -7.105 -1.018 -3.513 1.00 94.88 72 GLU A N 1
ATOM 598 C CA . GLU A 1 72 ? -6.550 0.123 -4.252 1.00 94.88 72 GLU A CA 1
ATOM 599 C C . GLU A 1 72 ? -5.321 0.679 -3.543 1.00 94.88 72 GLU A C 1
ATOM 601 O O . GLU A 1 72 ? -4.309 0.928 -4.184 1.00 94.88 72 GLU A O 1
ATOM 606 N N . ALA A 1 73 ? -5.371 0.815 -2.216 1.00 96.00 73 ALA A N 1
ATOM 607 C CA . ALA A 1 73 ? -4.230 1.265 -1.432 1.00 96.00 73 ALA A CA 1
ATOM 608 C C . ALA A 1 73 ? -3.034 0.319 -1.548 1.00 96.00 73 ALA A C 1
ATOM 610 O O . ALA A 1 73 ? -1.915 0.778 -1.754 1.00 96.00 73 ALA A O 1
ATOM 611 N N . LEU A 1 74 ? -3.261 -0.992 -1.447 1.00 95.75 74 LEU A N 1
ATOM 612 C CA . LEU A 1 74 ? -2.180 -1.964 -1.543 1.00 95.75 74 LEU A CA 1
ATOM 613 C C . LEU A 1 74 ? -1.578 -2.001 -2.951 1.00 95.75 74 LEU A C 1
ATOM 615 O O . LEU A 1 74 ? -0.363 -2.041 -3.096 1.00 95.75 74 LEU A O 1
ATOM 619 N N . VAL A 1 75 ? -2.402 -1.950 -3.996 1.00 95.19 75 VAL A N 1
ATOM 620 C CA . VAL A 1 75 ? -1.879 -1.876 -5.364 1.00 95.19 75 VAL A CA 1
ATOM 621 C C . VAL A 1 75 ? -1.104 -0.579 -5.556 1.00 95.19 75 VAL A C 1
ATOM 623 O O . VAL A 1 75 ? 0.035 -0.641 -5.993 1.00 95.19 75 VAL A O 1
ATOM 626 N N . ASN A 1 76 ? -1.650 0.570 -5.155 1.00 94.94 76 ASN A N 1
ATOM 627 C CA . ASN A 1 76 ? -1.009 1.863 -5.381 1.00 94.94 76 ASN A CA 1
ATOM 628 C C . ASN A 1 76 ? 0.273 2.065 -4.576 1.00 94.94 76 ASN A C 1
ATOM 630 O O . ASN A 1 76 ? 1.186 2.701 -5.085 1.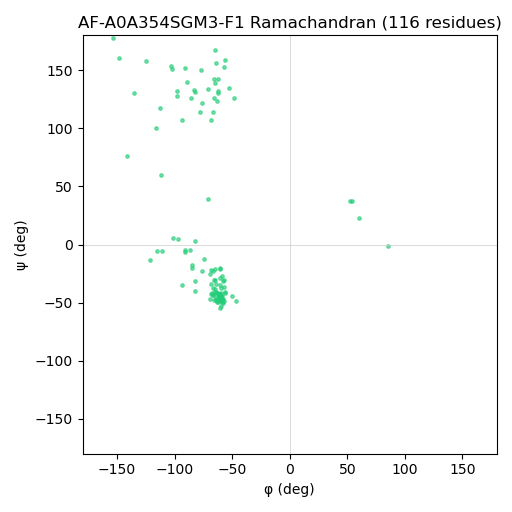00 94.94 76 ASN A O 1
ATOM 634 N N . VAL A 1 77 ? 0.389 1.536 -3.352 1.00 95.00 77 VAL A N 1
ATOM 635 C CA . VAL A 1 77 ? 1.641 1.671 -2.583 1.00 95.00 77 VAL A CA 1
ATOM 636 C C . VAL A 1 77 ? 2.797 0.919 -3.251 1.00 95.00 77 VAL A C 1
ATOM 638 O O . VAL A 1 77 ? 3.943 1.350 -3.160 1.00 95.00 77 VAL A O 1
ATOM 641 N N . HIS A 1 78 ? 2.492 -0.180 -3.950 1.00 94.19 78 HIS A N 1
ATOM 642 C CA . HIS A 1 78 ? 3.472 -0.981 -4.678 1.00 94.19 78 HIS A CA 1
ATOM 643 C C . HIS A 1 78 ? 3.610 -0.573 -6.143 1.00 94.19 78 HIS A C 1
ATOM 645 O O . HIS A 1 78 ? 4.687 -0.666 -6.688 1.00 94.19 78 HIS A O 1
ATOM 651 N N . PHE A 1 79 ? 2.561 -0.157 -6.831 1.00 92.88 79 PHE A N 1
ATOM 652 C CA . PHE A 1 79 ? 2.607 0.162 -8.255 1.00 92.88 79 PHE A CA 1
ATOM 653 C C . PHE A 1 79 ? 1.730 1.384 -8.515 1.00 92.88 79 PHE A C 1
ATOM 655 O O . PHE A 1 79 ? 0.617 1.232 -9.022 1.00 92.88 79 PHE A O 1
ATOM 662 N N . PRO A 1 80 ? 2.215 2.592 -8.167 1.00 92.44 80 PRO A N 1
ATOM 663 C CA . PRO A 1 80 ? 1.470 3.819 -8.400 1.00 92.44 80 PRO A CA 1
ATOM 664 C C . PRO A 1 80 ? 1.112 3.997 -9.881 1.00 92.44 80 PRO A C 1
ATOM 666 O O . PRO A 1 80 ? 1.821 3.520 -10.785 1.00 92.44 80 PRO A O 1
ATOM 669 N N . GLU A 1 81 ? 0.018 4.713 -10.120 1.00 85.50 81 GLU A N 1
ATOM 670 C CA . GLU A 1 81 ? -0.371 5.178 -11.451 1.00 85.50 81 GLU A CA 1
ATOM 671 C C . GLU A 1 81 ? 0.669 6.161 -12.019 1.00 85.50 81 GLU A C 1
ATOM 673 O O . GLU A 1 81 ? 1.467 6.754 -11.291 1.00 85.50 81 GLU A O 1
ATOM 678 N N . GLY A 1 82 ? 0.722 6.285 -13.348 1.00 80.44 82 GLY A N 1
ATOM 679 C CA . GLY A 1 82 ? 1.812 6.987 -14.039 1.00 80.44 82 GLY A CA 1
ATOM 680 C C . GLY A 1 82 ? 1.875 8.498 -13.783 1.00 80.44 82 GLY A C 1
ATOM 681 O O . GLY A 1 82 ? 2.940 9.092 -13.927 1.00 80.44 82 GLY A O 1
ATOM 682 N N . ASP A 1 83 ? 0.764 9.114 -13.390 1.00 84.00 83 ASP A N 1
ATOM 683 C CA . ASP A 1 83 ? 0.631 10.536 -13.054 1.00 84.00 83 ASP A CA 1
ATOM 684 C C . ASP A 1 83 ? 0.711 10.810 -11.540 1.00 84.00 83 ASP A C 1
ATOM 686 O O . ASP A 1 83 ? 0.559 11.951 -11.095 1.00 84.00 83 ASP A O 1
ATOM 690 N N . ALA A 1 84 ? 0.978 9.777 -10.736 1.00 87.38 84 ALA A N 1
ATOM 691 C CA . ALA A 1 84 ? 1.035 9.881 -9.291 1.00 87.38 84 ALA A CA 1
ATOM 692 C C . ALA A 1 84 ? 2.155 10.845 -8.828 1.00 87.38 84 ALA A C 1
ATOM 694 O O . ALA A 1 84 ? 3.308 10.714 -9.254 1.00 87.38 84 ALA A O 1
ATOM 695 N N . PRO A 1 85 ? 1.876 11.790 -7.906 1.00 91.44 85 PRO A N 1
ATOM 696 C CA . PRO A 1 85 ? 2.892 12.717 -7.417 1.00 91.44 85 PRO A CA 1
ATOM 697 C C . PRO A 1 85 ? 3.955 11.993 -6.582 1.00 91.44 85 PRO A C 1
ATOM 699 O O . PRO A 1 85 ? 3.699 11.627 -5.431 1.00 91.44 85 PRO A O 1
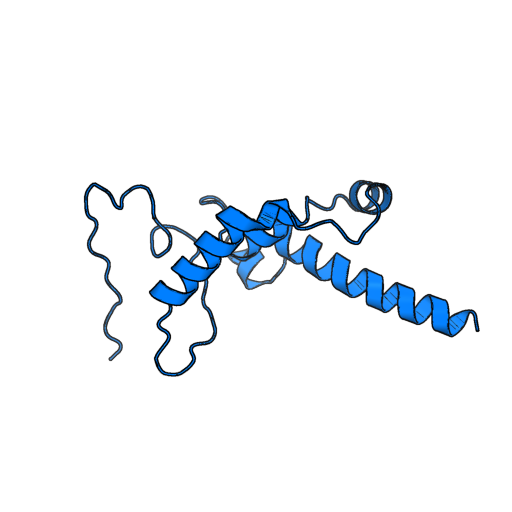ATOM 702 N N . VAL A 1 86 ? 5.158 11.830 -7.140 1.00 91.56 86 VAL A N 1
ATOM 703 C CA . VAL A 1 86 ? 6.280 11.081 -6.537 1.00 91.56 86 VAL A CA 1
ATOM 704 C C . VAL A 1 86 ? 6.556 11.496 -5.089 1.00 91.56 86 VAL A C 1
ATOM 706 O O . VAL A 1 86 ? 6.683 10.638 -4.218 1.00 91.56 86 VAL A O 1
ATOM 709 N N . GLU A 1 87 ? 6.558 12.800 -4.808 1.00 94.19 87 GLU A N 1
ATOM 710 C CA . GLU A 1 87 ? 6.835 13.344 -3.470 1.00 94.19 87 GLU A CA 1
ATOM 711 C C . GLU A 1 87 ? 5.884 12.791 -2.400 1.00 94.19 87 GLU A C 1
ATOM 713 O O . GLU A 1 87 ? 6.284 12.483 -1.280 1.00 94.19 87 GLU A O 1
ATOM 718 N N . THR A 1 88 ? 4.614 12.570 -2.750 1.00 94.94 88 THR A N 1
ATOM 719 C CA . THR A 1 88 ? 3.641 12.022 -1.795 1.00 94.94 88 THR A CA 1
ATOM 720 C C . THR A 1 88 ? 3.921 10.565 -1.437 1.00 94.94 88 THR A C 1
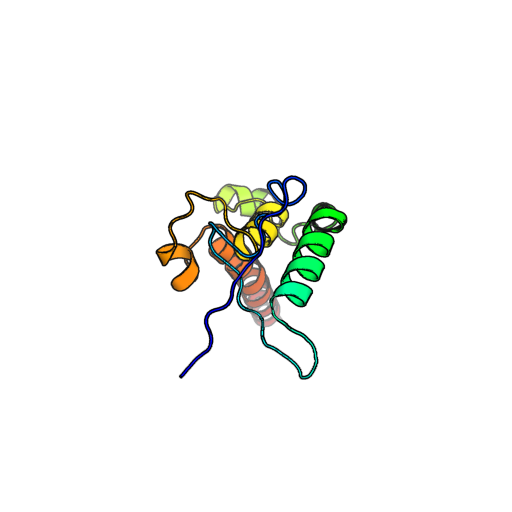ATOM 722 O O . THR A 1 88 ? 3.533 10.126 -0.356 1.00 94.94 88 THR A O 1
ATOM 725 N N . PHE A 1 89 ? 4.593 9.812 -2.308 1.00 93.12 89 PHE A N 1
ATOM 726 C CA . PHE A 1 89 ? 5.007 8.439 -2.031 1.00 93.12 89 PHE A CA 1
ATOM 727 C C . PHE A 1 89 ? 6.302 8.406 -1.225 1.00 93.12 89 PHE A C 1
ATOM 729 O O . PHE A 1 89 ? 6.382 7.635 -0.274 1.00 93.12 89 PHE A O 1
ATOM 736 N N . ILE A 1 90 ? 7.260 9.285 -1.541 1.00 91.69 90 ILE A N 1
ATOM 737 C CA . ILE A 1 90 ? 8.508 9.433 -0.776 1.00 91.69 90 ILE A CA 1
ATOM 738 C C . ILE A 1 90 ? 8.209 9.810 0.679 1.00 91.69 90 ILE A C 1
ATOM 740 O O . ILE A 1 90 ? 8.746 9.200 1.600 1.00 91.69 90 ILE A O 1
ATOM 744 N N . ASP A 1 91 ? 7.298 10.758 0.896 1.00 95.06 91 ASP A N 1
ATOM 745 C CA . ASP A 1 91 ? 6.946 11.226 2.239 1.00 95.06 91 ASP A CA 1
ATOM 746 C C . ASP A 1 91 ? 5.929 10.330 2.968 1.00 95.06 91 ASP A C 1
ATOM 748 O O . ASP A 1 91 ? 5.475 10.679 4.059 1.00 95.06 91 ASP A O 1
ATOM 752 N N . ALA A 1 92 ? 5.509 9.211 2.364 1.00 94.75 92 ALA A N 1
ATOM 753 C CA . ALA A 1 92 ? 4.445 8.341 2.872 1.00 94.75 92 ALA A CA 1
ATOM 754 C C . ALA A 1 92 ? 3.109 9.078 3.149 1.00 94.75 92 ALA A C 1
ATOM 756 O O . ALA A 1 92 ? 2.391 8.789 4.109 1.00 94.75 92 ALA A O 1
ATOM 757 N N . ARG A 1 93 ? 2.754 10.043 2.291 1.00 95.88 93 ARG A N 1
ATOM 758 C CA . ARG A 1 93 ? 1.550 10.896 2.395 1.00 95.88 93 ARG A CA 1
ATOM 759 C C . ARG A 1 93 ? 0.478 10.638 1.336 1.00 95.88 93 ARG A C 1
ATOM 761 O O . ARG A 1 93 ? -0.595 11.225 1.426 1.00 95.88 93 ARG A O 1
ATOM 768 N N . SER A 1 94 ? 0.734 9.781 0.349 1.00 96.25 94 SER A N 1
ATOM 769 C CA . SER A 1 94 ? -0.270 9.382 -0.652 1.00 96.25 94 SER A CA 1
ATOM 770 C C . SER A 1 94 ? -1.526 8.787 0.012 1.00 96.25 94 SER A C 1
ATOM 772 O O . SER A 1 94 ? -1.431 8.217 1.103 1.00 96.25 94 SER A O 1
ATOM 774 N N . GLU A 1 95 ? -2.664 8.771 -0.682 1.00 96.69 95 GLU A N 1
ATOM 775 C CA . GLU A 1 95 ? -3.893 8.134 -0.178 1.00 96.69 95 GLU A CA 1
ATOM 776 C C . GLU A 1 95 ? -3.723 6.637 0.142 1.00 96.69 95 GLU A C 1
ATOM 778 O O . GLU A 1 95 ? -4.317 6.140 1.101 1.00 96.69 95 GLU A O 1
ATOM 783 N N . ALA A 1 96 ? -2.854 5.937 -0.595 1.00 96.50 96 ALA A N 1
ATOM 784 C CA . ALA A 1 96 ? -2.472 4.554 -0.315 1.00 96.50 96 ALA A CA 1
ATOM 785 C C . ALA A 1 96 ? -1.824 4.402 1.068 1.00 96.50 96 ALA A C 1
ATOM 787 O O . ALA A 1 96 ? -2.313 3.653 1.914 1.00 96.50 96 ALA A O 1
ATOM 788 N N . HIS A 1 97 ? -0.778 5.187 1.332 1.00 97.38 97 HIS A N 1
ATOM 789 C CA . HIS A 1 97 ? -0.139 5.254 2.646 1.00 97.38 97 HIS A CA 1
ATOM 790 C C . HIS A 1 97 ? -1.131 5.663 3.742 1.00 97.38 97 HIS A C 1
ATOM 792 O O . HIS A 1 97 ? -1.220 4.988 4.765 1.00 97.38 97 HIS A O 1
ATOM 798 N N . ARG A 1 98 ? -1.942 6.708 3.516 1.00 97.50 98 ARG A N 1
ATOM 799 C CA . ARG A 1 98 ? -2.955 7.164 4.482 1.00 97.50 98 ARG A CA 1
ATOM 800 C C . ARG A 1 98 ? -3.928 6.047 4.856 1.00 97.50 98 ARG A C 1
ATOM 802 O O . ARG A 1 98 ? -4.266 5.907 6.031 1.00 97.50 98 ARG A O 1
ATOM 809 N N . ARG A 1 99 ? -4.363 5.245 3.881 1.00 97.12 99 ARG A N 1
ATOM 810 C CA . ARG A 1 99 ? -5.243 4.094 4.102 1.00 97.12 99 ARG A CA 1
ATOM 811 C C . ARG A 1 99 ? -4.581 3.024 4.971 1.00 97.12 99 ARG A C 1
ATOM 813 O O . ARG A 1 99 ? -5.199 2.593 5.940 1.00 97.12 99 ARG A O 1
ATOM 820 N N . LEU A 1 100 ? -3.355 2.617 4.648 1.00 96.56 100 LEU A N 1
ATOM 821 C CA . LEU A 1 100 ? -2.650 1.555 5.375 1.00 96.56 100 LEU A CA 1
ATOM 822 C C . LEU A 1 100 ? -2.259 1.987 6.798 1.00 96.56 100 LEU A C 1
ATOM 824 O O . LEU A 1 100 ? -2.498 1.247 7.749 1.00 96.56 100 LEU A O 1
ATOM 828 N N . ILE A 1 101 ? -1.766 3.221 6.957 1.00 97.00 101 ILE A N 1
ATOM 829 C CA . ILE A 1 101 ? -1.449 3.814 8.267 1.00 97.00 101 ILE A CA 1
ATOM 830 C C . ILE A 1 101 ? -2.704 3.880 9.143 1.00 97.00 101 ILE A C 1
ATOM 832 O O . ILE A 1 101 ? -2.650 3.581 10.336 1.00 97.00 101 ILE A O 1
ATOM 836 N N . TYR A 1 102 ? -3.851 4.263 8.569 1.00 97.00 102 TYR A N 1
ATOM 837 C CA . TYR A 1 102 ? -5.103 4.315 9.320 1.00 97.00 102 TYR A CA 1
ATOM 838 C C . TYR A 1 102 ? -5.527 2.934 9.825 1.00 97.00 102 TYR A C 1
ATOM 840 O O . TYR A 1 102 ? -5.960 2.827 10.970 1.00 97.00 102 TYR A O 1
ATOM 848 N N . ASP A 1 103 ? -5.413 1.897 8.992 1.00 94.62 103 ASP A N 1
ATOM 849 C CA . ASP A 1 103 ? -5.803 0.536 9.368 1.00 94.62 103 ASP A CA 1
ATOM 850 C C . ASP A 1 103 ? -4.987 0.032 10.566 1.00 94.62 103 ASP A C 1
ATOM 852 O O . ASP A 1 103 ? -5.565 -0.462 11.535 1.00 94.62 103 ASP A O 1
ATOM 856 N N . GLU A 1 104 ? -3.668 0.232 10.555 1.00 95.25 104 GLU A N 1
ATOM 857 C CA . GLU A 1 104 ? -2.799 -0.137 11.678 1.00 95.25 104 GLU A CA 1
ATOM 858 C C . GLU A 1 104 ? -3.103 0.697 12.934 1.00 95.25 104 GLU A C 1
ATOM 860 O O . GLU A 1 104 ? -3.314 0.160 14.029 1.00 95.25 104 GLU A O 1
ATOM 865 N N . PHE A 1 105 ? -3.208 2.020 12.778 1.00 96.00 105 PHE A N 1
ATOM 866 C CA . PHE A 1 105 ? -3.466 2.923 13.897 1.00 96.00 105 PHE A CA 1
ATOM 867 C C . PHE A 1 105 ? -4.838 2.688 14.540 1.00 96.00 105 PHE A C 1
ATOM 869 O O . PHE A 1 105 ? -4.985 2.822 15.757 1.00 96.00 105 PHE A O 1
ATOM 876 N N . PHE A 1 106 ? -5.847 2.308 13.752 1.00 95.75 106 PHE A N 1
ATOM 877 C CA . PHE A 1 106 ? -7.172 1.976 14.262 1.00 95.75 106 PHE A CA 1
ATOM 878 C C . PHE A 1 106 ? -7.112 0.821 15.262 1.00 95.75 106 PHE A C 1
ATOM 880 O O . PHE A 1 106 ? -7.678 0.931 16.350 1.00 95.75 106 PHE A O 1
ATOM 887 N N . PHE A 1 107 ? -6.400 -0.260 14.935 1.00 94.69 107 PHE A N 1
ATOM 888 C CA . PHE A 1 107 ? -6.265 -1.406 15.835 1.00 94.69 107 PHE A CA 1
ATOM 889 C C . PHE A 1 107 ? -5.470 -1.076 17.090 1.00 94.69 107 PHE A C 1
ATOM 891 O O . PHE A 1 107 ? -5.845 -1.508 18.182 1.00 94.69 107 PHE A O 1
ATOM 898 N N . PHE A 1 108 ? -4.426 -0.258 16.958 1.00 96.12 108 PHE A N 1
ATOM 899 C CA . PHE A 1 108 ? -3.691 0.246 18.109 1.00 96.12 108 PHE A CA 1
ATOM 900 C C . PHE A 1 108 ? -4.610 1.023 19.069 1.00 96.12 108 PHE A C 1
ATOM 902 O O . PHE A 1 108 ? -4.675 0.715 20.262 1.00 96.12 108 PHE A O 1
ATOM 909 N N . GLN A 1 109 ? -5.388 1.979 18.549 1.00 95.38 109 GLN A N 1
ATOM 910 C CA . GLN A 1 109 ? -6.333 2.765 19.349 1.00 95.38 109 GLN A CA 1
ATOM 911 C C . GLN A 1 109 ? -7.461 1.911 19.938 1.00 95.38 109 GLN A C 1
ATOM 913 O O . GLN A 1 109 ? -7.844 2.111 21.091 1.00 95.38 109 GLN A O 1
ATOM 918 N N . LEU A 1 110 ? -7.969 0.934 19.184 1.00 94.56 110 LEU A N 1
ATOM 919 C CA . LEU A 1 110 ? -8.981 0.000 19.668 1.00 94.56 110 LEU A CA 1
ATOM 920 C C . LEU A 1 110 ? -8.454 -0.817 20.855 1.00 94.56 110 LEU A C 1
ATOM 922 O O . LEU A 1 110 ? -9.129 -0.911 21.879 1.00 94.56 110 LEU A O 1
ATOM 926 N N . GLY A 1 111 ? -7.230 -1.342 20.761 1.00 96.06 111 GLY A N 1
ATOM 927 C CA . GLY A 1 111 ? -6.580 -2.059 21.859 1.00 96.06 111 GLY A CA 1
ATOM 928 C C . GLY A 1 111 ? -6.395 -1.192 23.108 1.00 96.06 111 GLY A C 1
ATOM 929 O O . GLY A 1 111 ? -6.689 -1.632 24.222 1.00 96.06 111 GLY A O 1
ATOM 930 N N . MET A 1 112 ? -5.979 0.069 22.939 1.00 96.69 112 MET A N 1
ATOM 931 C CA . MET A 1 112 ? -5.882 1.026 24.049 1.00 96.69 112 MET A CA 1
ATOM 932 C C . MET A 1 112 ? -7.240 1.312 24.701 1.00 96.69 112 MET A C 1
ATOM 934 O O . MET A 1 112 ? -7.326 1.388 25.927 1.00 96.69 112 MET A O 1
ATOM 938 N N . ALA A 1 113 ? -8.296 1.463 23.898 1.00 95.81 113 ALA A N 1
ATOM 939 C CA . ALA A 1 113 ? -9.644 1.714 24.391 1.00 95.81 113 ALA A CA 1
ATOM 940 C C . AL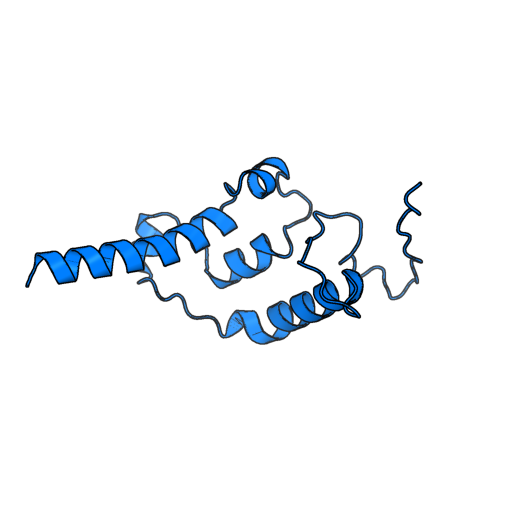A A 1 113 ? -10.168 0.530 25.214 1.00 95.81 113 ALA A C 1
ATOM 942 O O . ALA A 1 113 ? -10.644 0.734 26.328 1.00 95.81 113 ALA A O 1
ATOM 943 N N . VAL A 1 114 ? -9.994 -0.700 24.718 1.00 95.81 114 VAL A N 1
ATOM 944 C CA . VAL A 1 114 ? -10.372 -1.925 25.443 1.00 95.81 114 VAL A CA 1
ATOM 945 C C . VAL A 1 114 ? -9.638 -2.016 26.782 1.00 95.81 114 VAL A C 1
ATOM 947 O O . VAL A 1 114 ? -10.270 -2.280 27.801 1.00 95.81 114 VAL A O 1
ATOM 950 N N . LYS A 1 115 ? -8.330 -1.724 26.815 1.00 92.56 115 LYS A N 1
ATOM 951 C CA . LYS A 1 115 ? -7.534 -1.747 28.053 1.00 92.56 115 LYS A CA 1
ATOM 952 C C . LYS A 1 115 ? -7.959 -0.687 29.074 1.00 92.56 115 LYS A C 1
ATOM 954 O O . LYS A 1 115 ? -7.788 -0.903 30.262 1.00 92.56 115 LYS A O 1
ATOM 959 N N . LYS A 1 116 ? -8.467 0.466 28.634 1.00 85.56 116 LYS A N 1
ATOM 960 C CA . LYS A 1 116 ? -8.944 1.535 29.530 1.00 85.56 116 LYS A CA 1
ATOM 961 C C . LYS A 1 116 ? -10.316 1.221 30.143 1.00 85.56 116 LYS A C 1
ATOM 963 O O . LYS A 1 116 ? -10.681 1.817 31.152 1.00 85.56 116 LYS A O 1
ATOM 968 N N . SER A 1 117 ? -11.089 0.350 29.501 1.00 73.56 117 SER A N 1
ATOM 969 C CA . SER A 1 117 ? -12.438 -0.025 29.929 1.00 73.56 117 SER A CA 1
ATOM 970 C C . SER A 1 117 ? -12.488 -1.237 30.867 1.00 73.56 117 SER A C 1
ATOM 972 O O . SER A 1 117 ? -13.575 -1.543 31.353 1.00 73.56 117 SER A O 1
ATOM 974 N N . GLY A 1 118 ? -11.358 -1.909 31.112 1.00 56.38 118 GLY A N 1
ATOM 975 C CA . GLY A 1 118 ? -11.194 -2.952 32.134 1.00 56.38 118 GLY A CA 1
ATOM 976 C C . GLY A 1 118 ? -10.326 -2.463 33.282 1.00 56.38 118 GLY A C 1
ATOM 977 O O . GLY A 1 118 ? -10.607 -2.877 34.424 1.00 56.38 118 GLY A O 1
#

Foldseek 3Di:
DDDDDDDDDDPVCPVPCQPDLAPHDDDDDDPPDDSVNVSVVLVVCLVPPLVVDDQPDPVVVCVVVVADDLSCLSCCLHGNDNPDDPVCSVVLNDSSSVNVVCSVVVVVVVVVVVVVVD

pLDDT: mean 87.38, std 12.28, range [43.94, 97.5]

Solvent-accessible surface area (backbone atoms only — not comparable to full-atom values): 7446 Å² total; per-residue (Å²): 134,85,79,80,89,82,81,86,84,48,93,82,46,76,83,63,58,75,84,48,97,53,71,61,75,83,73,91,71,52,96,95,49,54,67,73,57,54,51,52,53,52,49,53,48,48,73,75,47,35,85,75,58,73,70,91,62,59,67,66,59,33,60,79,66,72,47,66,55,61,44,58,19,57,47,36,68,57,52,47,61,82,84,57,64,62,67,34,60,77,69,55,62,30,69,26,39,49,36,54,54,47,58,56,49,49,54,54,51,51,54,54,51,56,63,73,75,109

Mean predicted aligned error: 6.44 Å

Radius of gyration: 17.92 Å; Cα contacts (8 Å, |Δi|>4): 79; chains: 1; bounding box: 50×28×61 Å

Secondary structure (DSSP, 8-state):
-PPPP-----TTGGG--SSSSS----PPPPTT--HHHHHHHHHHHHHHHGGG---SS-HHHHHHTTPPPHHHHHHHHHS--TT--HHHHHTT-SHHHHHHHHHHHHHHHHHHHHHH--